Protein AF-A0A2V2F2G3-F1 (afdb_monomer)

Secondary structure (DSSP, 8-state):
------------HHHHHHHHHHHHHHHHTT-S-HHHHHHHHHHHHHHHHHHHHHHHHHHHHHHHHHHHHHHHHTT-

Radius of gyration: 19.54 Å; Cα contacts (8 Å, |Δi|>4): 24; chains: 1; bounding box: 57×25×46 Å

pLDDT: mean 83.61, std 18.52, range [34.78, 97.94]

Mean predicted aligned error: 8.86 Å

Structure (mmCIF, N/CA/C/O backbone):
data_AF-A0A2V2F2G3-F1
#
_entry.id   AF-A0A2V2F2G3-F1
#
loop_
_atom_site.group_PDB
_atom_site.id
_atom_site.type_symbol
_atom_site.label_atom_id
_atom_site.label_alt_id
_atom_site.label_comp_id
_atom_site.label_asym_id
_atom_site.label_entity_id
_atom_site.label_seq_id
_atom_site.pdbx_PDB_ins_code
_atom_site.Cartn_x
_atom_site.Cartn_y
_atom_site.Cartn_z
_atom_site.occupancy
_atom_site.B_iso_or_equiv
_atom_site.auth_seq_id
_atom_site.auth_comp_id
_atom_site.auth_asym_id
_atom_site.auth_atom_id
_atom_site.pdbx_PDB_model_num
ATOM 1 N N . MET A 1 1 ? -23.582 13.085 -21.823 1.00 39.22 1 MET A N 1
ATOM 2 C CA . MET A 1 1 ? -23.178 13.084 -20.404 1.00 39.22 1 MET A CA 1
ATOM 3 C C . MET A 1 1 ? -21.671 13.004 -20.408 1.00 39.22 1 MET A C 1
ATOM 5 O O . MET A 1 1 ? -21.136 12.036 -20.929 1.00 39.22 1 MET A O 1
ATOM 9 N N . GLU A 1 2 ? -21.026 14.101 -20.031 1.00 34.78 2 GLU A N 1
ATOM 10 C CA . GLU A 1 2 ? -19.579 14.288 -20.135 1.00 34.78 2 GLU A CA 1
ATOM 11 C C . GLU A 1 2 ? -18.849 13.389 -19.129 1.00 34.78 2 GLU A C 1
ATOM 13 O O . GLU A 1 2 ? -19.268 13.261 -17.979 1.00 34.78 2 GLU A O 1
ATOM 18 N N . ASN A 1 3 ? -17.792 12.730 -19.608 1.00 37.31 3 ASN A N 1
ATOM 19 C CA . ASN A 1 3 ? -16.918 11.852 -18.840 1.00 37.31 3 ASN A CA 1
ATOM 20 C C . ASN A 1 3 ? -1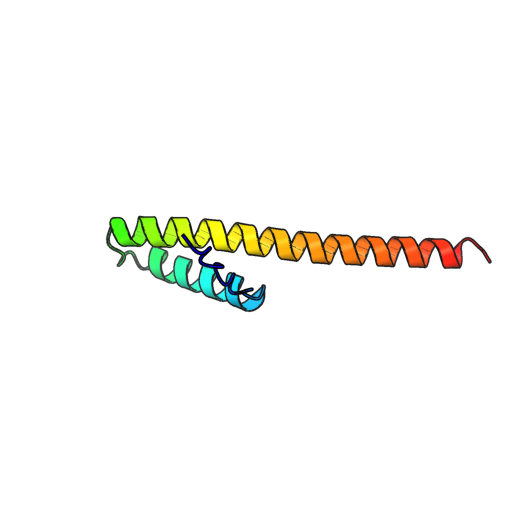6.239 12.641 -17.718 1.00 37.31 3 ASN A C 1
ATOM 22 O O . ASN A 1 3 ? -15.408 13.508 -17.985 1.00 37.31 3 ASN A O 1
ATOM 26 N N . ILE A 1 4 ? -16.547 12.293 -16.470 1.00 44.81 4 ILE A N 1
ATOM 27 C CA . ILE A 1 4 ? -15.741 12.687 -15.318 1.00 44.81 4 ILE A CA 1
ATOM 28 C C . ILE A 1 4 ? -14.460 11.859 -15.411 1.00 44.81 4 ILE A C 1
ATOM 30 O O . ILE A 1 4 ? -14.442 10.675 -15.086 1.00 44.81 4 ILE A O 1
ATOM 34 N N . THR A 1 5 ? -13.402 12.467 -15.938 1.00 41.47 5 THR A N 1
ATOM 35 C CA . THR A 1 5 ? -12.039 11.955 -15.816 1.00 41.47 5 THR A CA 1
ATOM 36 C C . THR A 1 5 ? -11.699 11.898 -14.332 1.00 41.47 5 THR A C 1
ATOM 38 O O . THR A 1 5 ? -11.390 12.927 -13.728 1.00 41.47 5 THR A O 1
ATOM 41 N N . GLU A 1 6 ? -11.799 10.704 -13.748 1.00 43.56 6 GLU A N 1
ATOM 42 C CA . GLU A 1 6 ? -11.183 10.368 -12.469 1.00 43.56 6 GLU A CA 1
ATOM 43 C C . GLU A 1 6 ? -9.699 10.723 -12.570 1.00 43.56 6 GLU A C 1
ATOM 45 O O . GLU A 1 6 ? -8.924 10.079 -13.278 1.00 43.56 6 GLU A O 1
ATOM 50 N N . GLN A 1 7 ? -9.307 11.807 -11.904 1.00 42.19 7 GLN A N 1
ATOM 51 C CA . GLN A 1 7 ? -7.909 12.081 -11.631 1.00 42.19 7 GLN A CA 1
ATOM 52 C C . GLN A 1 7 ? -7.408 10.948 -10.736 1.00 42.19 7 GLN A C 1
ATOM 54 O O . GLN A 1 7 ? -7.623 10.961 -9.525 1.00 42.19 7 GLN A O 1
ATOM 59 N N . SER A 1 8 ? -6.767 9.945 -11.333 1.00 47.88 8 SER A N 1
ATOM 60 C CA . SER A 1 8 ? -5.982 8.972 -10.589 1.00 47.88 8 SER A CA 1
ATOM 61 C C . SER A 1 8 ? -4.840 9.738 -9.927 1.00 47.88 8 SER A C 1
ATOM 63 O O . SER A 1 8 ? -3.874 10.120 -10.590 1.00 47.88 8 SER A O 1
ATOM 65 N N . VAL A 1 9 ? -4.982 10.030 -8.637 1.00 57.69 9 VAL A N 1
ATOM 66 C CA . VAL A 1 9 ? -3.876 10.510 -7.811 1.00 57.69 9 VAL A CA 1
ATOM 67 C C . VAL A 1 9 ? -2.804 9.420 -7.868 1.00 57.69 9 VAL A C 1
ATOM 69 O O . VAL A 1 9 ? -2.991 8.344 -7.304 1.00 57.69 9 VAL A O 1
ATOM 72 N N . ASP A 1 10 ? -1.728 9.649 -8.623 1.00 79.69 10 ASP A N 1
ATOM 73 C CA . ASP A 1 10 ? -0.596 8.720 -8.686 1.00 79.69 10 ASP A CA 1
ATOM 74 C C . ASP A 1 10 ? 0.189 8.848 -7.379 1.00 79.69 10 ASP A C 1
ATOM 76 O O . ASP A 1 10 ? 1.077 9.687 -7.242 1.00 79.69 10 ASP A O 1
ATOM 80 N N . ILE A 1 11 ? -0.216 8.062 -6.384 1.00 91.50 11 ILE A N 1
ATOM 81 C CA . ILE A 1 11 ? 0.473 7.947 -5.100 1.00 91.50 11 ILE A CA 1
ATOM 82 C C . ILE A 1 11 ? 1.850 7.311 -5.312 1.00 91.50 11 ILE A C 1
ATOM 84 O O . ILE A 1 11 ? 1.998 6.381 -6.107 1.00 91.50 11 ILE A O 1
ATOM 88 N N . THR A 1 12 ? 2.879 7.782 -4.617 1.00 95.75 12 THR A N 1
ATOM 89 C CA . THR A 1 12 ? 4.219 7.174 -4.643 1.00 95.75 12 THR A CA 1
ATOM 90 C C . THR A 1 12 ? 4.261 5.853 -3.865 1.00 95.75 12 THR A C 1
ATOM 92 O O . THR A 1 12 ? 3.312 5.483 -3.174 1.00 95.75 12 THR A O 1
ATOM 95 N N . PHE A 1 13 ? 5.356 5.094 -3.994 1.00 95.38 13 PHE A N 1
ATOM 96 C CA . PHE A 1 13 ? 5.532 3.870 -3.204 1.00 95.38 13 PHE A CA 1
ATOM 97 C C . PHE A 1 13 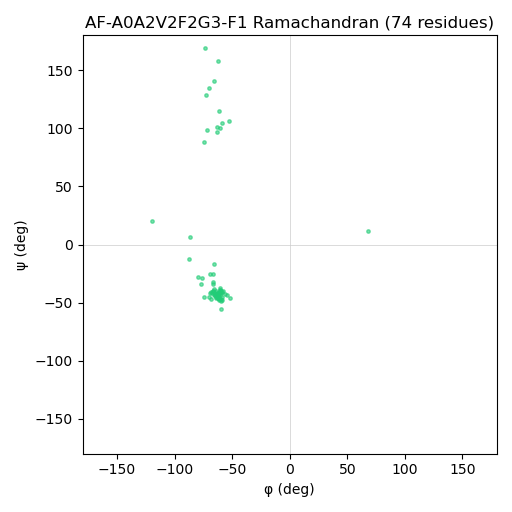? 5.646 4.202 -1.709 1.00 95.38 13 PHE A C 1
ATOM 99 O O . PHE A 1 13 ? 5.007 3.560 -0.879 1.00 95.38 13 PHE A O 1
ATOM 106 N N . GLU A 1 14 ? 6.412 5.243 -1.384 1.00 97.31 14 GLU A N 1
ATOM 107 C CA . GLU A 1 14 ? 6.668 5.724 -0.029 1.00 97.31 14 GLU A CA 1
ATOM 108 C C . GLU A 1 14 ? 5.386 6.221 0.653 1.00 97.31 14 GLU A C 1
ATOM 110 O O . GLU A 1 14 ? 5.134 5.914 1.817 1.00 97.31 14 GLU A O 1
ATOM 115 N N . GLU A 1 15 ? 4.532 6.941 -0.074 1.00 97.12 15 GLU A N 1
ATOM 116 C CA . GLU A 1 15 ? 3.228 7.361 0.449 1.00 97.12 15 GLU A CA 1
ATOM 117 C C . GLU A 1 15 ? 2.292 6.164 0.655 1.00 97.12 15 GLU A C 1
ATOM 119 O O . GLU A 1 15 ? 1.618 6.081 1.684 1.00 97.12 15 GLU A O 1
ATOM 124 N N . ALA A 1 16 ? 2.264 5.215 -0.289 1.00 96.75 16 ALA A N 1
ATOM 125 C CA . ALA A 1 16 ? 1.402 4.042 -0.188 1.00 96.75 16 ALA A CA 1
ATOM 126 C C . ALA A 1 16 ? 1.786 3.148 1.000 1.00 96.75 16 ALA A 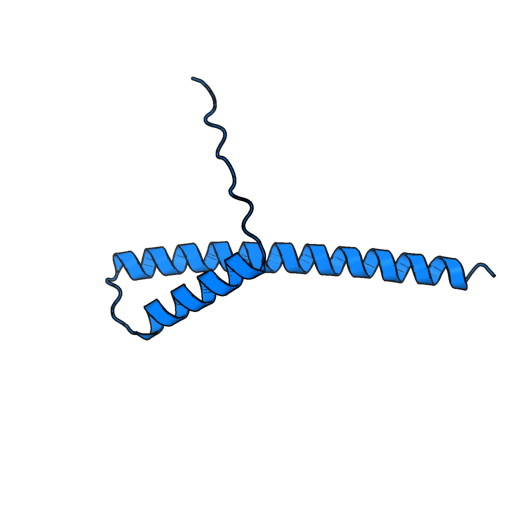C 1
ATOM 128 O O . ALA A 1 16 ? 0.910 2.714 1.753 1.00 96.75 16 ALA A O 1
ATOM 129 N N . ILE A 1 17 ? 3.086 2.915 1.210 1.00 97.38 17 ILE A N 1
ATOM 130 C CA . ILE A 1 17 ? 3.568 2.118 2.340 1.00 97.38 17 ILE A CA 1
ATOM 131 C C . ILE A 1 17 ? 3.357 2.846 3.671 1.00 97.38 17 ILE A C 1
ATOM 133 O O . ILE A 1 17 ? 2.861 2.235 4.615 1.00 97.38 17 ILE A O 1
ATOM 137 N N . SER A 1 18 ? 3.614 4.159 3.733 1.00 97.94 18 SER A N 1
ATOM 138 C CA . SER A 1 18 ? 3.362 4.955 4.941 1.00 97.94 18 SER A CA 1
ATOM 139 C C . SER A 1 18 ? 1.885 4.923 5.325 1.00 97.94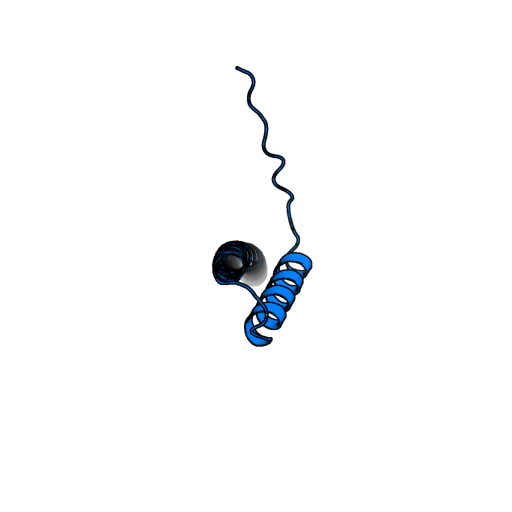 18 SER A C 1
ATOM 141 O O . SER A 1 18 ? 1.550 4.779 6.501 1.00 97.94 18 SER A O 1
ATOM 143 N N . ARG A 1 19 ? 0.980 5.013 4.344 1.00 97.31 19 ARG A N 1
ATOM 144 C CA . ARG A 1 19 ? -0.454 4.917 4.609 1.00 97.31 19 ARG A CA 1
ATOM 145 C C . ARG A 1 19 ? -0.857 3.523 5.086 1.00 97.31 19 ARG A C 1
ATOM 147 O O . ARG A 1 19 ? -1.685 3.411 5.988 1.00 97.31 19 ARG A O 1
ATOM 154 N N . LEU A 1 20 ? -0.282 2.469 4.510 1.00 97.00 20 LEU A N 1
ATOM 155 C CA . LEU A 1 20 ? -0.545 1.098 4.940 1.00 97.00 20 LEU A CA 1
ATOM 156 C C . LEU A 1 20 ? -0.116 0.877 6.401 1.00 97.00 20 LEU A C 1
ATOM 158 O O . LEU A 1 20 ? -0.868 0.284 7.171 1.00 97.00 20 LEU A O 1
ATOM 162 N N . GLU A 1 21 ? 1.038 1.408 6.810 1.00 97.00 21 GLU A N 1
ATOM 163 C CA . GLU A 1 21 ? 1.489 1.374 8.208 1.00 97.00 21 GLU A CA 1
ATOM 164 C C . GLU A 1 21 ? 0.523 2.096 9.152 1.00 97.00 21 GLU A C 1
ATOM 166 O O . GLU A 1 21 ? 0.235 1.604 10.244 1.00 97.00 21 GLU A O 1
ATOM 171 N N . ASP A 1 22 ? -0.009 3.247 8.741 1.00 96.19 22 ASP A N 1
ATOM 172 C CA . ASP A 1 22 ? -0.997 3.983 9.530 1.00 96.19 22 ASP A CA 1
ATOM 173 C C . ASP A 1 22 ? -2.316 3.218 9.669 1.00 96.19 22 ASP A C 1
ATOM 175 O O . ASP A 1 22 ? -2.927 3.229 10.739 1.00 96.19 22 ASP A O 1
ATOM 179 N N . ILE A 1 23 ? -2.754 2.537 8.607 1.00 95.56 23 ILE A N 1
ATOM 180 C CA . ILE A 1 23 ? -3.928 1.659 8.646 1.00 95.56 23 ILE A CA 1
ATOM 181 C C . ILE A 1 23 ? -3.704 0.524 9.648 1.00 95.56 23 ILE A C 1
ATOM 183 O O . ILE A 1 23 ? -4.561 0.304 10.502 1.00 95.56 23 ILE A O 1
ATOM 187 N N . LEU A 1 24 ? -2.551 -0.151 9.592 1.00 94.06 24 LEU A N 1
ATOM 188 C CA . LEU A 1 24 ? -2.220 -1.236 10.520 1.00 94.06 24 LEU A CA 1
ATOM 189 C C . LEU A 1 24 ? -2.218 -0.750 11.972 1.00 94.06 24 LEU A C 1
ATOM 191 O O . LEU A 1 24 ? -2.892 -1.345 12.807 1.00 94.06 24 LEU A O 1
ATOM 195 N N . LYS A 1 25 ? -1.574 0.390 12.257 1.00 94.00 25 LYS A N 1
ATOM 196 C CA . LYS A 1 25 ? -1.587 1.001 13.598 1.00 94.00 25 LYS A CA 1
ATOM 197 C C . LYS A 1 25 ? -3.009 1.276 14.092 1.00 94.00 25 LYS A C 1
ATOM 199 O O . LYS A 1 25 ? -3.318 1.024 15.251 1.00 94.00 25 LYS A O 1
ATOM 204 N N . LYS A 1 26 ? -3.889 1.786 13.224 1.00 91.75 26 LYS A N 1
ATOM 205 C CA . LYS A 1 26 ? -5.294 2.047 13.578 1.00 91.75 26 LYS A CA 1
ATOM 206 C C . LYS A 1 26 ? -6.082 0.768 13.849 1.00 91.75 26 LYS A C 1
ATOM 208 O O . LYS A 1 26 ? -6.893 0.752 14.771 1.00 91.75 26 LYS A O 1
ATOM 213 N N . MET A 1 27 ? -5.855 -0.284 13.064 1.00 89.94 27 MET A N 1
ATOM 214 C CA . MET A 1 27 ? -6.513 -1.578 13.259 1.00 89.94 27 MET A CA 1
ATOM 215 C C . MET A 1 27 ? -6.030 -2.271 14.541 1.00 89.94 27 MET A C 1
ATOM 217 O O . MET A 1 27 ? -6.857 -2.793 15.287 1.00 89.94 27 MET A O 1
ATOM 221 N N . ASP A 1 28 ? -4.729 -2.210 14.837 1.00 89.00 28 ASP A N 1
ATOM 222 C CA . ASP A 1 28 ? -4.123 -2.815 16.032 1.00 89.00 28 ASP A CA 1
ATOM 223 C C . ASP A 1 28 ? -4.575 -2.145 17.334 1.00 89.00 28 ASP A C 1
ATOM 225 O O . ASP A 1 28 ? -4.733 -2.814 18.355 1.00 89.00 28 ASP A O 1
ATOM 229 N N . ASN A 1 29 ? -4.845 -0.837 17.303 1.00 86.56 29 ASN A N 1
ATOM 230 C CA . ASN A 1 29 ? -5.373 -0.119 18.464 1.00 86.56 29 ASN A CA 1
ATOM 231 C C . ASN A 1 29 ? -6.793 -0.577 18.852 1.00 86.56 29 ASN A C 1
ATOM 233 O O . ASN A 1 29 ? -7.237 -0.298 19.962 1.00 86.56 29 ASN A O 1
ATOM 237 N N . GLY A 1 30 ? -7.515 -1.276 17.966 1.00 79.56 30 GLY A N 1
ATOM 238 C CA . GLY A 1 30 ? -8.845 -1.825 18.254 1.00 79.56 30 GLY A CA 1
ATOM 239 C C . GLY A 1 30 ? -9.947 -0.775 18.450 1.00 79.56 30 GLY A C 1
ATOM 240 O O . GLY A 1 30 ? -11.040 -1.114 18.898 1.00 79.56 30 GLY A O 1
ATOM 241 N N . GLU A 1 31 ? -9.673 0.490 18.124 1.00 76.69 31 GLU A N 1
ATOM 242 C CA . GLU A 1 31 ? -10.592 1.623 18.315 1.00 76.69 31 GLU A CA 1
ATOM 243 C C . GLU A 1 31 ? -11.540 1.839 17.123 1.00 76.69 31 GLU A C 1
ATOM 245 O O . GLU A 1 31 ? -12.517 2.579 17.237 1.00 76.69 31 GLU A O 1
ATOM 250 N N . ALA A 1 32 ? -11.280 1.188 15.985 1.00 82.12 32 ALA A N 1
ATOM 251 C CA . ALA A 1 32 ? -12.098 1.325 14.786 1.00 82.12 32 ALA A CA 1
ATOM 252 C C . ALA A 1 32 ? -13.450 0.609 14.946 1.00 82.12 32 ALA A C 1
ATOM 254 O O . ALA A 1 32 ? -13.517 -0.582 15.263 1.00 82.12 32 ALA A O 1
ATOM 255 N N . ALA A 1 33 ? -14.542 1.320 14.656 1.00 90.50 33 ALA A N 1
ATOM 256 C CA . ALA A 1 33 ? -15.858 0.698 14.519 1.00 90.50 33 ALA A CA 1
ATOM 257 C C . ALA A 1 33 ? -15.862 -0.309 13.352 1.00 90.50 33 ALA A C 1
ATOM 259 O O . ALA A 1 33 ? -15.063 -0.191 12.426 1.00 90.50 33 ALA A O 1
ATOM 260 N N . LEU A 1 34 ? -16.787 -1.277 13.348 1.00 88.75 34 LEU A N 1
ATOM 261 C CA . LEU A 1 34 ? -16.832 -2.334 12.324 1.00 88.75 34 LEU A CA 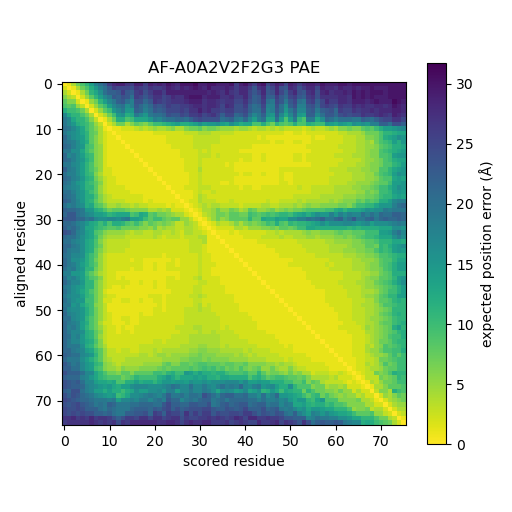1
ATOM 262 C C . LEU A 1 34 ? -16.816 -1.783 10.885 1.00 88.75 34 LEU A C 1
ATOM 264 O O . LEU A 1 34 ? -16.037 -2.249 10.056 1.00 88.75 34 LEU A O 1
ATOM 268 N N . ASP A 1 35 ? -17.627 -0.764 10.598 1.00 91.44 35 ASP A N 1
ATOM 269 C CA . ASP A 1 35 ? -17.699 -0.151 9.264 1.00 91.44 35 ASP A CA 1
ATOM 270 C C . ASP A 1 35 ? -16.398 0.575 8.876 1.00 91.44 35 ASP A C 1
ATOM 272 O O . ASP A 1 35 ? -15.982 0.567 7.712 1.00 91.44 35 ASP A O 1
ATOM 276 N N . 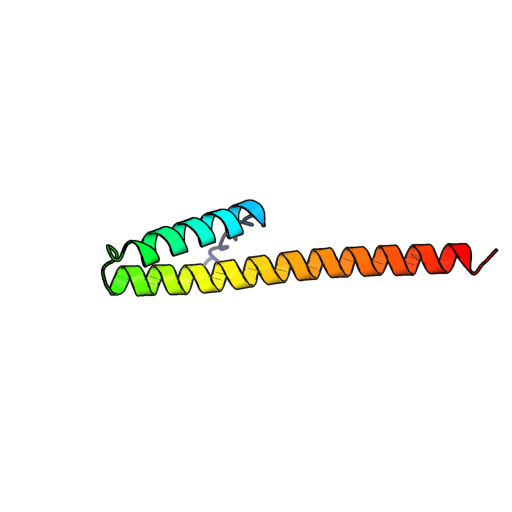GLU A 1 36 ? -15.716 1.171 9.856 1.00 92.69 36 GLU A N 1
ATOM 277 C CA . GLU A 1 36 ? -14.407 1.792 9.660 1.00 92.69 36 GLU A CA 1
ATOM 278 C C . GLU A 1 36 ? -13.338 0.727 9.407 1.00 92.69 36 GLU A C 1
ATOM 280 O O . GLU A 1 36 ? -12.577 0.848 8.451 1.00 92.69 36 GLU A O 1
ATOM 285 N N . ALA A 1 37 ? -13.326 -0.358 10.183 1.00 91.62 37 ALA A N 1
ATOM 286 C CA . ALA A 1 37 ? -12.407 -1.476 9.996 1.00 91.62 37 ALA A CA 1
ATOM 287 C C . ALA A 1 37 ? -12.554 -2.108 8.601 1.00 91.62 37 ALA A C 1
ATOM 289 O O . ALA A 1 37 ? -11.555 -2.394 7.940 1.00 91.62 37 ALA A O 1
ATOM 290 N N . MET A 1 38 ? -13.788 -2.259 8.108 1.00 94.81 38 MET A N 1
ATOM 291 C CA . MET A 1 38 ? -14.056 -2.739 6.747 1.00 94.81 38 MET A CA 1
ATOM 292 C C . MET A 1 38 ? -13.523 -1.777 5.678 1.00 94.81 38 MET A C 1
ATOM 294 O O . MET A 1 38 ? -12.970 -2.212 4.664 1.00 94.81 38 MET A O 1
ATOM 298 N N . SER A 1 39 ? -13.661 -0.470 5.907 1.00 95.56 39 SER A N 1
ATOM 299 C CA . SER A 1 39 ? -13.158 0.564 4.997 1.00 95.56 39 SER A CA 1
ATOM 300 C C . SER A 1 39 ? -11.627 0.594 4.966 1.00 95.56 39 SER A C 1
ATOM 302 O O . SER A 1 39 ? -11.036 0.561 3.887 1.00 95.56 39 SER A O 1
ATOM 304 N N . LEU A 1 40 ? -10.993 0.570 6.141 1.00 95.75 40 LEU A N 1
ATOM 305 C CA . LEU A 1 40 ? -9.541 0.503 6.318 1.00 95.75 40 LEU A CA 1
ATOM 306 C C . LEU A 1 40 ? -8.953 -0.754 5.670 1.00 95.75 40 LEU A C 1
ATOM 308 O O . LEU A 1 40 ? -7.943 -0.675 4.976 1.00 95.75 40 LEU A O 1
ATOM 312 N N . TYR A 1 41 ? -9.615 -1.901 5.824 1.00 94.75 41 TYR A N 1
ATOM 313 C CA . TYR A 1 41 ? -9.195 -3.145 5.187 1.00 94.75 41 TYR A CA 1
ATOM 314 C C . TYR A 1 41 ? -9.214 -3.044 3.655 1.00 94.75 41 TYR A C 1
ATOM 316 O O . TYR A 1 41 ? -8.238 -3.400 2.993 1.00 94.75 41 TYR A O 1
ATOM 324 N N . LYS A 1 42 ? -10.301 -2.514 3.077 1.00 96.81 42 LYS A N 1
ATOM 325 C CA . LYS A 1 42 ? -10.415 -2.324 1.623 1.00 96.81 42 LYS A CA 1
ATOM 326 C C . LYS A 1 42 ? -9.356 -1.357 1.094 1.00 96.81 42 LYS A C 1
ATOM 328 O O . LYS A 1 42 ? -8.776 -1.604 0.038 1.00 96.81 42 LYS A O 1
ATOM 333 N N . GLU A 1 43 ? -9.109 -0.272 1.820 1.00 96.69 43 GLU A N 1
ATOM 334 C CA . GLU A 1 43 ? -8.051 0.678 1.487 1.00 96.69 43 GLU A CA 1
ATOM 335 C C . GLU A 1 43 ? -6.672 0.001 1.518 1.00 96.69 43 GLU A C 1
ATOM 337 O O . GLU A 1 43 ? -5.909 0.119 0.561 1.00 96.69 43 GLU A O 1
ATOM 342 N N . GLY A 1 44 ? -6.390 -0.780 2.563 1.00 96.50 44 GLY A N 1
ATOM 343 C CA . GLY A 1 44 ? -5.144 -1.530 2.704 1.00 96.50 44 GLY A CA 1
ATOM 344 C C . GLY A 1 44 ? -4.885 -2.501 1.550 1.00 96.50 44 GLY A C 1
ATOM 345 O O . GLY A 1 44 ? -3.759 -2.577 1.061 1.00 96.50 44 GLY A O 1
ATOM 346 N N . LEU A 1 45 ? -5.917 -3.196 1.057 1.00 97.12 45 LEU A N 1
ATOM 347 C CA . LEU A 1 45 ? -5.791 -4.079 -0.111 1.00 97.12 45 LEU A CA 1
ATOM 348 C C . LEU A 1 45 ? -5.391 -3.319 -1.381 1.00 97.12 45 LEU A C 1
ATOM 350 O O . LEU A 1 45 ? -4.512 -3.774 -2.109 1.00 97.12 45 LEU A O 1
ATOM 354 N N . ASN A 1 46 ? -5.997 -2.155 -1.625 1.00 96.56 46 ASN A N 1
ATOM 355 C CA . ASN A 1 46 ? -5.651 -1.320 -2.776 1.00 96.56 46 ASN A CA 1
ATOM 356 C C . ASN A 1 46 ? -4.196 -0.823 -2.681 1.00 96.56 46 ASN A C 1
ATOM 358 O O . ASN A 1 46 ? -3.417 -0.950 -3.621 1.00 96.56 46 ASN A O 1
ATOM 362 N N . LEU A 1 47 ? -3.789 -0.330 -1.509 1.00 97.31 47 LEU A N 1
ATOM 363 C CA . LEU A 1 47 ? -2.413 0.121 -1.278 1.00 97.31 47 LEU A CA 1
ATOM 364 C C . LEU A 1 47 ? -1.396 -1.009 -1.467 1.00 97.31 47 LEU A C 1
ATOM 366 O O . LEU A 1 47 ? -0.340 -0.794 -2.060 1.00 97.31 47 LEU A O 1
ATOM 370 N N . LEU A 1 48 ? -1.724 -2.225 -1.019 1.00 96.81 48 LEU A N 1
ATOM 371 C CA . LEU A 1 48 ? -0.880 -3.399 -1.219 1.00 96.81 48 LEU A CA 1
ATOM 372 C C . LEU A 1 48 ? -0.695 -3.721 -2.710 1.00 96.81 48 LEU A C 1
ATOM 374 O O . LEU A 1 48 ? 0.429 -3.986 -3.138 1.00 96.81 48 LEU A O 1
ATOM 378 N N . GLU A 1 49 ? -1.767 -3.662 -3.502 1.00 96.56 49 GLU A N 1
ATOM 379 C CA . GLU A 1 49 ? -1.713 -3.866 -4.954 1.00 96.56 49 GLU A CA 1
ATOM 380 C C . GLU A 1 49 ? -0.840 -2.804 -5.641 1.00 96.56 49 GLU A C 1
ATOM 3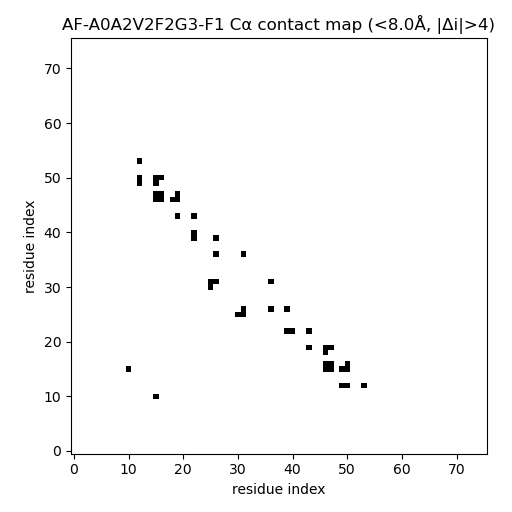82 O O . GLU A 1 49 ? 0.021 -3.130 -6.463 1.00 96.56 49 GLU A O 1
ATOM 387 N N . ILE A 1 50 ? -0.983 -1.537 -5.241 1.00 95.19 50 ILE A N 1
ATOM 388 C CA . ILE A 1 50 ? -0.156 -0.432 -5.740 1.00 95.19 50 ILE A CA 1
ATOM 389 C C . ILE A 1 50 ? 1.325 -0.677 -5.429 1.00 95.19 50 ILE A C 1
ATOM 391 O O . ILE A 1 50 ? 2.171 -0.567 -6.323 1.00 95.19 50 ILE A O 1
ATOM 395 N N . CYS A 1 51 ? 1.652 -1.040 -4.187 1.00 96.56 51 CYS A N 1
ATOM 396 C CA . CYS A 1 51 ? 3.021 -1.338 -3.771 1.00 96.56 51 CYS A CA 1
ATOM 397 C C . CYS A 1 51 ? 3.623 -2.484 -4.592 1.00 96.56 51 CYS A C 1
ATOM 399 O O . CYS A 1 51 ? 4.729 -2.351 -5.120 1.00 96.56 51 CYS A O 1
ATOM 401 N N . GLN A 1 52 ? 2.888 -3.588 -4.749 1.00 97.06 52 GLN A N 1
ATOM 402 C CA . GLN A 1 52 ? 3.331 -4.738 -5.543 1.00 97.06 52 GLN A CA 1
ATOM 403 C C . GLN A 1 52 ? 3.569 -4.360 -7.007 1.00 97.06 52 GLN A C 1
ATOM 405 O O . GLN A 1 52 ? 4.598 -4.722 -7.575 1.00 97.06 52 GLN A O 1
ATOM 41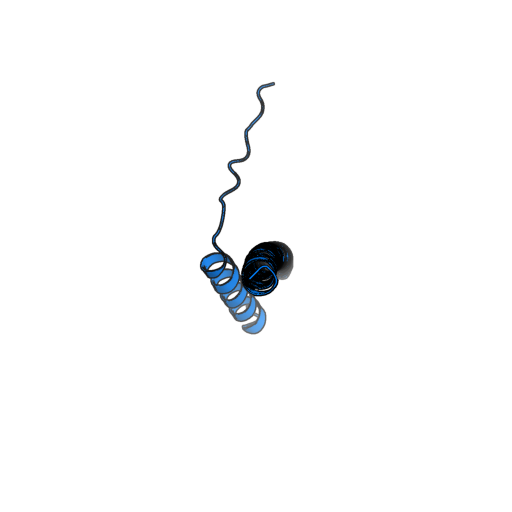0 N N . SER A 1 53 ? 2.663 -3.583 -7.602 1.00 96.06 53 SER A N 1
ATOM 411 C CA . SER A 1 53 ? 2.783 -3.115 -8.984 1.00 96.06 53 SER A CA 1
ATOM 412 C C . SER A 1 53 ? 4.022 -2.236 -9.192 1.00 96.06 53 SER A C 1
ATOM 414 O O . SER A 1 53 ? 4.803 -2.454 -10.126 1.00 96.06 53 SER A O 1
ATOM 416 N N . LYS A 1 54 ? 4.272 -1.280 -8.286 1.00 94.69 54 LYS A N 1
ATOM 417 C CA . LYS A 1 54 ? 5.456 -0.406 -8.359 1.00 94.69 54 LYS A CA 1
ATOM 418 C C . LYS A 1 54 ? 6.758 -1.193 -8.180 1.00 94.69 54 LYS A C 1
ATOM 420 O O . LYS A 1 54 ? 7.698 -0.974 -8.947 1.00 94.69 54 LYS A O 1
ATOM 425 N N . LEU A 1 55 ? 6.799 -2.150 -7.250 1.00 97.19 55 LEU A N 1
ATOM 426 C CA . LEU A 1 55 ? 7.952 -3.039 -7.068 1.00 97.19 55 LEU A CA 1
ATOM 427 C C . LEU A 1 55 ? 8.206 -3.918 -8.295 1.00 97.19 55 LEU A C 1
ATOM 429 O O . LEU A 1 55 ? 9.345 -4.006 -8.751 1.00 97.19 55 LEU A O 1
ATOM 433 N N . ALA A 1 56 ? 7.163 -4.517 -8.872 1.00 96.12 56 ALA A N 1
ATOM 434 C CA . ALA A 1 56 ? 7.285 -5.333 -10.077 1.00 96.12 56 ALA A CA 1
ATOM 435 C C . ALA A 1 56 ? 7.831 -4.516 -11.259 1.00 96.12 56 ALA A C 1
ATOM 437 O O . ALA A 1 56 ? 8.710 -4.977 -11.989 1.00 96.12 56 ALA A O 1
ATOM 438 N N . LYS A 1 57 ? 7.372 -3.268 -11.414 1.00 94.94 57 LYS A N 1
ATOM 439 C CA . LYS A 1 57 ? 7.887 -2.349 -12.436 1.00 94.94 57 LYS A CA 1
ATOM 440 C C . LYS A 1 57 ? 9.371 -2.038 -12.226 1.00 94.94 57 LYS A C 1
ATOM 442 O O . LYS A 1 57 ? 10.136 -2.104 -13.187 1.00 94.94 57 LYS A O 1
ATOM 447 N N . ALA A 1 58 ? 9.781 -1.734 -10.995 1.00 94.12 58 ALA A N 1
ATOM 448 C CA . ALA A 1 58 ? 11.182 -1.468 -10.669 1.00 94.12 58 ALA A CA 1
ATOM 449 C C . ALA A 1 58 ? 12.074 -2.698 -10.925 1.00 94.12 58 ALA A C 1
ATOM 451 O O . ALA A 1 58 ? 13.129 -2.584 -11.544 1.00 94.12 58 ALA A O 1
ATOM 452 N N . GLN A 1 59 ? 11.621 -3.892 -10.530 1.00 94.31 59 GLN A N 1
ATOM 453 C CA . GLN A 1 59 ? 12.328 -5.150 -10.793 1.00 94.31 59 GLN A CA 1
ATOM 454 C C . GLN A 1 59 ? 12.469 -5.432 -12.293 1.00 94.31 59 GLN A C 1
ATOM 456 O O . GLN A 1 59 ? 13.550 -5.801 -12.747 1.00 94.31 59 GLN A O 1
ATOM 461 N N . GLY A 1 60 ? 11.407 -5.217 -13.074 1.00 94.81 60 GLY A N 1
ATOM 462 C CA . GLY A 1 60 ? 11.455 -5.373 -14.527 1.00 94.81 60 GLY A CA 1
ATOM 463 C C . GLY A 1 60 ? 12.462 -4.427 -15.183 1.00 94.81 60 GLY A C 1
ATOM 464 O O . GLY A 1 60 ? 13.188 -4.831 -16.086 1.00 94.81 60 GLY A O 1
ATOM 465 N N . GLN A 1 61 ? 12.566 -3.187 -14.698 1.00 92.62 61 GLN A N 1
ATOM 466 C CA . GLN A 1 61 ? 13.575 -2.242 -15.181 1.00 92.62 61 GLN A CA 1
ATOM 467 C C . GLN A 1 61 ? 14.998 -2.726 -14.882 1.00 92.62 61 GLN A C 1
ATOM 469 O O . GLN A 1 61 ? 15.832 -2.706 -15.784 1.00 92.62 61 GLN A O 1
ATOM 474 N N . LEU A 1 62 ? 15.266 -3.215 -13.666 1.00 93.19 62 LEU A N 1
ATOM 475 C CA . LEU A 1 62 ? 16.574 -3.776 -13.302 1.00 93.19 62 LEU A CA 1
ATOM 476 C C . LEU A 1 62 ? 16.963 -4.958 -14.198 1.00 93.19 62 LEU A C 1
ATOM 478 O O . LEU A 1 62 ? 18.067 -4.977 -14.728 1.00 93.19 62 LEU A O 1
ATOM 482 N N . GLN A 1 63 ? 16.036 -5.883 -14.460 1.00 91.31 63 GLN A N 1
ATOM 483 C CA . GLN A 1 63 ? 16.287 -7.020 -15.354 1.00 91.31 63 GLN A CA 1
ATOM 484 C C . GLN A 1 63 ? 16.640 -6.587 -16.783 1.00 91.31 63 GLN A C 1
ATOM 486 O O . GLN A 1 63 ? 17.485 -7.208 -17.429 1.00 91.31 63 GLN A O 1
ATOM 491 N N . VAL A 1 64 ? 16.005 -5.523 -17.288 1.00 91.56 64 VAL A N 1
ATOM 492 C CA . VAL A 1 64 ? 16.330 -4.960 -18.607 1.00 91.56 64 VAL A CA 1
ATOM 493 C C . VAL A 1 64 ? 17.737 -4.373 -18.615 1.00 91.56 64 VAL A C 1
ATOM 495 O O . VAL A 1 64 ? 18.470 -4.613 -19.573 1.00 91.56 64 VAL A O 1
ATOM 498 N N . PHE A 1 65 ? 18.125 -3.642 -17.564 1.00 86.69 65 PHE A N 1
ATOM 499 C CA . PHE A 1 65 ? 19.492 -3.144 -17.432 1.00 86.69 65 PHE A CA 1
ATOM 500 C C . PHE A 1 65 ? 20.484 -4.308 -17.405 1.00 86.69 65 PHE A C 1
ATOM 502 O O . PHE A 1 65 ? 21.347 -4.367 -18.275 1.00 86.69 65 PHE A O 1
ATOM 509 N N . ASP A 1 66 ? 20.327 -5.268 -16.493 1.00 85.50 66 ASP A N 1
ATOM 510 C CA . ASP A 1 66 ? 21.238 -6.413 -16.345 1.00 85.50 66 ASP A CA 1
ATOM 511 C C . ASP A 1 66 ? 21.412 -7.195 -17.658 1.00 85.50 66 ASP A C 1
ATOM 513 O O . ASP A 1 66 ? 22.529 -7.528 -18.058 1.00 85.50 66 ASP A O 1
ATOM 517 N N . GLY A 1 67 ? 20.316 -7.438 -18.383 1.00 81.19 67 GLY A N 1
ATOM 518 C CA . GLY A 1 67 ? 20.355 -8.103 -19.684 1.00 81.19 67 GLY A CA 1
ATOM 519 C C . GLY A 1 67 ? 20.987 -7.265 -20.804 1.00 81.19 67 GLY A C 1
ATOM 520 O O . GLY A 1 67 ? 21.490 -7.835 -21.775 1.00 81.19 67 GLY A O 1
ATOM 521 N N . ALA A 1 68 ? 20.966 -5.933 -20.701 1.00 76.31 68 ALA A N 1
ATOM 522 C CA . ALA A 1 68 ? 21.652 -5.043 -21.635 1.00 76.31 68 ALA A CA 1
ATOM 523 C C . ALA A 1 68 ? 23.169 -5.048 -21.389 1.00 76.31 68 ALA A C 1
ATOM 525 O O . ALA A 1 68 ? 23.928 -5.242 -22.337 1.00 76.31 68 ALA A O 1
ATOM 526 N N . TRP A 1 69 ? 23.601 -4.955 -20.126 1.00 72.62 69 TRP A N 1
ATOM 527 C CA . TRP A 1 69 ? 25.019 -5.008 -19.747 1.00 72.62 69 TRP A CA 1
ATOM 528 C C . TRP A 1 69 ? 25.685 -6.330 -20.162 1.00 72.62 69 TRP A C 1
ATOM 530 O O . TRP A 1 69 ? 26.788 -6.331 -20.702 1.00 72.62 69 TRP A O 1
AT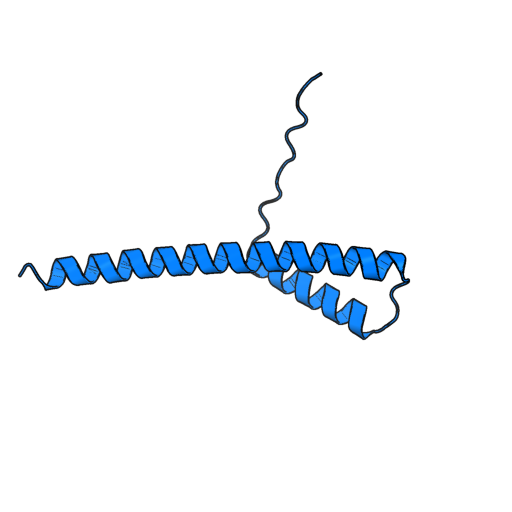OM 540 N N . GLN A 1 70 ? 24.986 -7.461 -20.024 1.00 66.31 70 GLN A N 1
ATOM 541 C CA . GLN A 1 70 ? 25.515 -8.770 -20.437 1.00 66.31 70 GLN A CA 1
ATOM 542 C C . GLN A 1 70 ? 25.717 -8.925 -21.954 1.00 66.31 70 GLN A C 1
ATOM 544 O O . GLN A 1 70 ? 26.524 -9.753 -22.385 1.00 66.31 70 GLN A O 1
ATOM 549 N N . LYS A 1 71 ? 24.982 -8.174 -22.784 1.00 64.06 71 LYS A N 1
ATOM 550 C CA . LYS A 1 71 ? 25.132 -8.227 -24.248 1.00 64.06 71 LYS A CA 1
ATOM 551 C C . LYS A 1 71 ? 26.320 -7.411 -24.743 1.00 64.06 71 LYS A C 1
ATOM 553 O O . LYS A 1 71 ? 26.876 -7.757 -25.781 1.00 64.06 71 LYS A O 1
ATOM 558 N N . GLU A 1 72 ? 26.703 -6.360 -24.024 1.00 62.31 72 GLU A N 1
ATOM 559 C CA . GLU A 1 72 ? 27.849 -5.524 -24.389 1.00 62.31 72 GLU A CA 1
ATOM 560 C C . GLU A 1 72 ? 29.187 -6.191 -24.034 1.00 62.31 72 GLU A C 1
ATOM 562 O O . GLU A 1 72 ? 30.128 -6.091 -24.816 1.00 62.31 72 GLU A O 1
ATOM 567 N N . GLU A 1 73 ? 29.265 -6.960 -22.940 1.00 58.91 73 GLU A N 1
ATOM 568 C CA . GLU A 1 73 ? 30.491 -7.695 -22.575 1.00 58.91 73 GLU A CA 1
ATOM 569 C C . GLU A 1 73 ? 30.738 -8.959 -23.417 1.00 58.91 73 GLU A C 1
ATOM 571 O O . GLU A 1 73 ? 31.884 -9.336 -23.634 1.00 58.91 73 GLU A O 1
ATOM 576 N N . ASN A 1 74 ? 29.690 -9.611 -23.932 1.00 58.50 74 ASN A N 1
ATOM 577 C CA . ASN A 1 74 ? 29.826 -10.835 -24.741 1.00 58.50 74 ASN A CA 1
ATOM 578 C C . ASN A 1 74 ? 30.057 -10.577 -26.242 1.00 58.50 74 ASN A C 1
ATOM 580 O O . ASN A 1 74 ? 30.024 -11.518 -27.037 1.00 58.50 74 ASN A O 1
ATOM 584 N N . ASN A 1 75 ? 30.249 -9.319 -26.643 1.00 57.38 75 ASN A N 1
ATOM 585 C CA . ASN A 1 75 ? 30.446 -8.928 -28.040 1.00 57.38 75 ASN A CA 1
ATOM 586 C C . ASN A 1 75 ? 31.804 -8.233 -28.280 1.00 57.38 75 ASN A C 1
ATOM 588 O O . ASN A 1 75 ? 31.948 -7.509 -29.268 1.00 57.38 75 ASN A O 1
ATOM 592 N N . GLY A 1 76 ? 32.771 -8.438 -27.374 1.00 50.47 76 GLY A N 1
ATOM 593 C CA . GLY A 1 76 ? 34.153 -7.946 -27.441 1.00 50.47 76 GLY A CA 1
ATOM 594 C C . GLY A 1 76 ? 35.180 -9.070 -27.440 1.00 50.47 76 GLY A C 1
ATOM 595 O O . GLY A 1 76 ? 34.959 -10.069 -26.722 1.00 50.47 76 GLY A O 1
#

Solvent-accessible surface area (backbone atoms only — not comparable to full-atom values): 4526 Å² total; per-residue (Å²): 134,84,82,81,76,76,78,76,78,83,72,51,62,69,58,36,50,53,51,42,53,51,46,51,54,47,59,72,68,64,74,58,52,73,73,51,45,55,50,48,51,54,51,42,54,53,36,50,52,51,45,52,52,54,51,53,51,52,52,54,52,51,54,52,51,57,58,51,56,58,54,62,65,75,72,113

Sequence (76 aa):
MENITEQSVDITFEEAISRLEDILKKMDNGEAALDEAMSLYKEGLNLLEICQSKLAKAQGQLQVFDGAWQKEENNG

Foldseek 3Di:
DDDPPPPPPLDDLVRLVVLLVVLVVVVVVVPDDPVRVVVSVVSNVVSVVSNVVVVVVVVVVVVVVVVVVVVVVVVD

Nearest PDB structures (foldseek):
  3uul-assembly1_A  TM=8.136E-01  e=6.041E+00  Rattus norvegicus
  3q84-assembly2_H  TM=7.850E-01  e=4.934E+00  Homo sapiens